Protein AF-A0A7J9PWX0-F1 (afdb_monomer)

Solvent-accessible surface area (backbone atoms only — not comparable to full-atom values): 6704 Å² total; per-residue (Å²): 131,84,81,54,66,64,62,58,47,53,76,72,47,72,70,75,42,58,84,88,59,78,72,61,66,44,97,89,39,97,58,36,32,54,17,71,79,83,63,47,79,30,42,67,93,40,47,43,68,18,82,76,29,24,46,37,24,32,50,87,83,36,41,33,78,95,66,68,24,32,50,73,57,36,51,54,51,51,49,55,53,51,53,50,52,52,56,48,52,51,54,49,52,61,66,65,62,76,62,70,59,68,57,54,58,63,64,68,77,71,78,126

Nearest PDB structures (foldseek):
  2gvi-assembly1_A  TM=5.988E-01  e=7.320E-01  Thermoplasma acidophilum
  8eaz-assembly2_B  TM=6.310E-01  e=2.001E+00  Homo sapiens
  2k17-assembly1_A  TM=5.589E-01  e=3.199E+00  unclassified

Radius of gyration: 24.22 Å; Cα contacts (8 Å, |Δi|>4): 121; chains: 1; bounding box: 58×33×71 Å

Structure (mmCIF, N/CA/C/O backbone):
data_AF-A0A7J9PWX0-F1
#
_entry.id   AF-A0A7J9PWX0-F1
#
loop_
_atom_site.group_PDB
_atom_site.id
_atom_site.type_symbol
_atom_site.label_atom_id
_atom_site.label_alt_id
_atom_site.label_comp_id
_atom_site.label_asym_id
_atom_site.label_entity_id
_atom_site.label_seq_id
_atom_site.pdbx_PDB_ins_code
_atom_site.Cartn_x
_atom_site.Cartn_y
_atom_site.Cartn_z
_atom_site.occupancy
_atom_site.B_iso_or_equiv
_atom_site.auth_seq_id
_atom_site.auth_comp_id
_atom_site.auth_asym_id
_atom_site.auth_atom_id
_atom_site.pdbx_PDB_model_num
ATOM 1 N N . MET A 1 1 ? -18.585 -12.885 16.932 1.00 44.56 1 MET A N 1
ATOM 2 C CA . MET A 1 1 ? -17.227 -12.814 16.340 1.00 44.56 1 MET A CA 1
ATOM 3 C C . MET A 1 1 ? -16.688 -11.390 16.423 1.00 44.56 1 MET A C 1
ATOM 5 O O . MET A 1 1 ? -17.388 -10.468 16.018 1.00 44.56 1 MET A O 1
ATOM 9 N N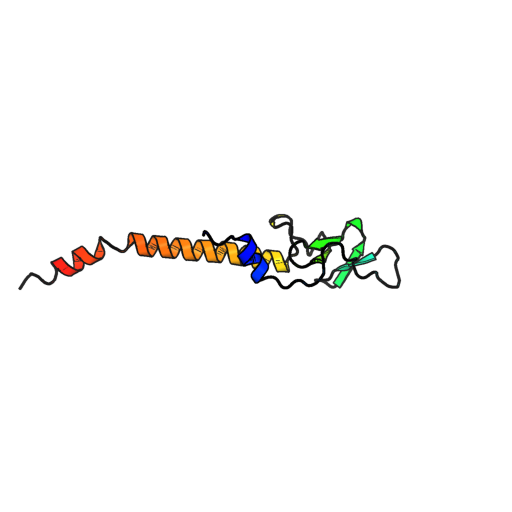 . LYS A 1 2 ? -15.472 -11.180 16.952 1.00 55.44 2 LYS A N 1
ATOM 10 C CA . LYS A 1 2 ? -14.755 -9.901 16.778 1.00 55.44 2 LYS A CA 1
ATOM 11 C C . LYS A 1 2 ? -14.528 -9.715 15.272 1.00 55.44 2 LYS A C 1
ATOM 13 O O . LYS A 1 2 ? -13.973 -10.613 14.652 1.00 55.44 2 LYS A O 1
ATOM 18 N N . LYS A 1 3 ? -14.983 -8.603 14.681 1.00 60.69 3 LYS A N 1
ATOM 19 C CA . LYS A 1 3 ? -14.659 -8.282 13.281 1.00 60.69 3 LYS A CA 1
ATOM 20 C C . LYS A 1 3 ? -13.142 -8.164 13.162 1.00 60.69 3 LYS A C 1
ATOM 22 O O . LYS A 1 3 ? -12.548 -7.317 13.834 1.00 60.69 3 LYS A O 1
ATOM 27 N N . ASP A 1 4 ? -12.548 -9.033 12.355 1.00 83.94 4 ASP A N 1
ATOM 28 C CA . ASP A 1 4 ? -11.128 -8.996 12.046 1.00 83.94 4 ASP A CA 1
ATOM 29 C C . ASP A 1 4 ? -10.782 -7.641 11.407 1.00 83.94 4 ASP A C 1
ATOM 31 O O . ASP A 1 4 ? -11.431 -7.182 10.464 1.00 83.94 4 ASP A O 1
ATOM 35 N N . ILE A 1 5 ? -9.792 -6.956 11.983 1.00 81.56 5 ILE A N 1
ATOM 36 C CA . ILE A 1 5 ? -9.343 -5.646 11.506 1.00 81.56 5 ILE A CA 1
ATOM 37 C C . ILE A 1 5 ? -8.773 -5.773 10.100 1.00 81.56 5 ILE A C 1
ATOM 39 O O . ILE A 1 5 ? -8.978 -4.871 9.290 1.00 81.56 5 ILE A O 1
ATOM 43 N N . TYR A 1 6 ? -8.099 -6.886 9.818 1.00 84.81 6 TYR A N 1
ATOM 44 C CA . TYR A 1 6 ? -7.522 -7.148 8.516 1.00 84.81 6 TYR A CA 1
ATOM 45 C C . TYR A 1 6 ? -8.613 -7.261 7.446 1.00 84.81 6 TYR A C 1
ATOM 47 O O . TYR A 1 6 ? -8.569 -6.525 6.461 1.00 84.81 6 TYR A O 1
ATOM 55 N N . ALA A 1 7 ? -9.648 -8.072 7.683 1.00 89.56 7 ALA A N 1
ATOM 56 C CA . ALA A 1 7 ? -10.784 -8.201 6.769 1.00 89.56 7 ALA A CA 1
ATOM 57 C C . ALA A 1 7 ? -11.474 -6.853 6.466 1.00 89.56 7 ALA A C 1
ATOM 59 O O . ALA A 1 7 ? -11.809 -6.573 5.318 1.00 89.56 7 ALA A O 1
ATOM 60 N N . GLU A 1 8 ? -11.640 -5.988 7.472 1.00 90.06 8 GLU A N 1
ATOM 61 C CA . GLU A 1 8 ? -12.229 -4.654 7.279 1.00 90.06 8 GLU A CA 1
ATOM 62 C C . GLU A 1 8 ? -11.330 -3.708 6.470 1.00 90.06 8 GLU A C 1
ATOM 64 O O . GLU A 1 8 ? -11.821 -2.899 5.684 1.00 90.06 8 GLU A O 1
ATOM 69 N N . VAL A 1 9 ? -10.013 -3.779 6.664 1.00 91.81 9 VAL A N 1
ATOM 70 C CA . VAL A 1 9 ? -9.065 -3.006 5.854 1.00 91.81 9 VAL A CA 1
ATOM 71 C C . VAL A 1 9 ? -9.121 -3.486 4.406 1.00 91.81 9 VAL A C 1
ATOM 73 O O . VAL A 1 9 ? -9.267 -2.670 3.498 1.00 91.81 9 VAL A O 1
ATOM 76 N N . MET A 1 10 ? -9.064 -4.801 4.191 1.00 91.94 10 MET A N 1
ATOM 77 C CA . MET A 1 10 ? -9.096 -5.397 2.857 1.00 91.94 10 MET A CA 1
ATOM 78 C C . MET A 1 10 ? -10.398 -5.089 2.115 1.00 91.94 10 MET A C 1
ATOM 80 O O . MET A 1 10 ? -10.351 -4.825 0.919 1.00 91.94 10 MET A O 1
ATOM 84 N N . SER A 1 11 ? -11.545 -5.018 2.801 1.00 93.69 11 SER A N 1
ATOM 85 C CA . SER A 1 11 ? -12.816 -4.650 2.159 1.00 93.69 11 SER A CA 1
ATOM 86 C C . SER A 1 11 ? -12.868 -3.197 1.671 1.00 93.69 11 SER A C 1
ATOM 88 O O . SER A 1 11 ? -13.762 -2.844 0.910 1.00 93.69 11 SER A O 1
ATOM 90 N N . ARG A 1 12 ? -11.956 -2.332 2.133 1.00 93.94 12 ARG A N 1
ATOM 91 C CA . ARG A 1 12 ? -11.868 -0.915 1.733 1.00 93.94 12 ARG A CA 1
ATOM 92 C C . ARG A 1 12 ? -10.774 -0.648 0.700 1.00 93.94 12 ARG A C 1
ATOM 94 O O . ARG A 1 12 ? -10.659 0.478 0.223 1.00 93.94 12 ARG A O 1
ATOM 101 N N . ILE A 1 13 ? -9.945 -1.643 0.393 1.00 95.81 13 ILE A N 1
ATOM 102 C CA . ILE A 1 13 ? -8.838 -1.513 -0.551 1.00 95.81 13 ILE A CA 1
ATOM 103 C C . ILE A 1 13 ? -9.213 -2.231 -1.842 1.00 95.81 13 ILE A C 1
ATOM 105 O O . ILE A 1 13 ? -9.336 -3.452 -1.881 1.00 95.81 13 ILE A O 1
ATOM 109 N N . THR A 1 14 ? -9.336 -1.469 -2.925 1.00 94.50 14 THR A N 1
ATOM 110 C CA . THR A 1 14 ? -9.505 -2.040 -4.262 1.00 94.50 14 THR A CA 1
ATOM 111 C C . THR A 1 14 ? -8.204 -2.701 -4.713 1.00 94.50 14 THR A C 1
ATOM 113 O O . THR A 1 14 ? -7.144 -2.065 -4.725 1.00 94.50 14 THR A O 1
ATOM 116 N N . LYS A 1 15 ? -8.281 -3.976 -5.112 1.00 94.69 15 LYS A N 1
ATOM 117 C CA . LYS A 1 15 ? -7.168 -4.672 -5.768 1.00 94.69 15 LYS A CA 1
ATOM 118 C C . LYS A 1 15 ? -6.945 -4.080 -7.158 1.00 94.69 15 LYS A C 1
ATOM 120 O O . LYS A 1 15 ? -7.886 -3.919 -7.923 1.00 94.69 15 LYS A O 1
ATOM 125 N N . ILE A 1 16 ? -5.695 -3.751 -7.457 1.00 94.12 16 ILE A N 1
ATOM 126 C CA . ILE A 1 16 ? -5.263 -3.170 -8.734 1.00 94.12 16 ILE A CA 1
ATOM 127 C C . ILE A 1 16 ? -4.551 -4.218 -9.584 1.00 94.12 16 ILE A C 1
ATOM 129 O O . ILE A 1 16 ? -4.698 -4.210 -10.799 1.00 94.12 16 ILE A O 1
ATOM 133 N N . ARG A 1 17 ? -3.782 -5.102 -8.942 1.00 92.81 17 ARG A N 1
ATOM 134 C CA . ARG A 1 17 ? -3.060 -6.216 -9.568 1.00 92.81 17 ARG A CA 1
ATOM 135 C C . ARG A 1 17 ? -3.069 -7.436 -8.648 1.00 92.81 17 ARG A C 1
ATOM 137 O O . ARG A 1 17 ? -3.219 -7.292 -7.428 1.00 92.81 17 ARG A O 1
ATOM 144 N N . GLY A 1 18 ? -2.882 -8.618 -9.219 1.00 92.69 18 GLY A N 1
ATOM 145 C CA . GLY A 1 18 ? -2.560 -9.841 -8.489 1.00 92.69 18 GLY A CA 1
ATOM 146 C C . GLY A 1 18 ? -1.149 -9.805 -7.894 1.00 92.69 18 GLY A C 1
ATOM 147 O O . GLY A 1 18 ? -0.238 -9.182 -8.438 1.00 92.69 18 GLY A O 1
ATOM 148 N N . GLN A 1 19 ? -0.955 -10.466 -6.750 1.00 91.44 19 GLN A N 1
ATOM 149 C CA . GLN A 1 19 ? 0.383 -10.624 -6.167 1.00 91.44 19 GLN A CA 1
ATOM 150 C C . GLN A 1 19 ? 1.251 -11.487 -7.089 1.00 91.44 19 GLN A C 1
ATOM 152 O O . GLN A 1 19 ? 0.779 -12.498 -7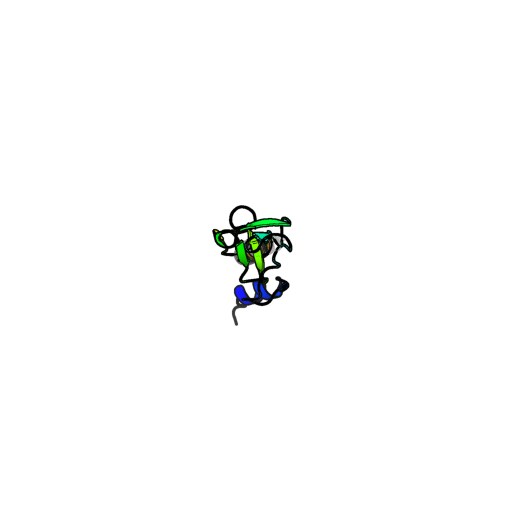.602 1.00 91.44 19 GLN A O 1
ATOM 157 N N . GLY A 1 20 ? 2.498 -11.078 -7.309 1.00 88.75 20 GLY A N 1
ATOM 158 C CA . GLY A 1 20 ? 3.419 -11.723 -8.245 1.00 88.75 20 GLY A CA 1
ATOM 159 C C . GLY A 1 20 ? 3.236 -11.318 -9.711 1.00 88.75 20 GLY A C 1
ATOM 160 O O . GLY A 1 20 ? 4.098 -11.645 -10.524 1.00 88.75 20 GLY A O 1
ATOM 161 N N . GLU A 1 21 ? 2.177 -10.581 -10.070 1.00 90.31 21 GLU A N 1
ATOM 162 C CA . GLU A 1 21 ? 2.051 -10.042 -11.429 1.00 90.31 21 GLU A CA 1
ATOM 163 C C . GLU A 1 21 ? 3.194 -9.066 -11.725 1.00 90.31 21 GLU A C 1
ATOM 165 O O . GLU A 1 21 ? 3.468 -8.191 -10.896 1.00 90.31 21 GLU A O 1
ATOM 170 N N . PRO A 1 22 ? 3.848 -9.159 -12.895 1.00 84.88 22 PRO A N 1
ATOM 171 C CA . PRO A 1 22 ? 4.997 -8.325 -13.201 1.00 84.88 22 PRO A CA 1
ATOM 172 C C . PRO A 1 22 ? 4.622 -6.830 -13.266 1.00 84.88 22 PRO A C 1
ATOM 174 O O . PRO A 1 22 ? 3.504 -6.463 -13.665 1.00 84.88 22 PRO A O 1
ATOM 177 N N . PRO A 1 23 ? 5.547 -5.930 -12.889 1.00 82.56 23 PRO A N 1
ATOM 178 C CA . PRO A 1 23 ? 5.380 -4.510 -13.148 1.00 82.56 23 PRO A CA 1
ATOM 179 C C . PRO A 1 23 ? 5.378 -4.244 -14.658 1.00 82.56 23 PRO A C 1
ATOM 181 O O . PRO A 1 23 ? 5.879 -5.040 -15.448 1.00 82.56 23 PRO A O 1
ATOM 184 N N . LYS A 1 24 ? 4.815 -3.103 -15.075 1.00 73.19 24 LYS A N 1
ATOM 185 C CA . LYS A 1 24 ? 4.959 -2.674 -16.473 1.00 73.19 24 LYS A CA 1
ATOM 186 C C . LYS A 1 24 ? 6.421 -2.274 -16.690 1.00 73.19 24 LYS A C 1
ATOM 188 O O . LYS A 1 24 ? 6.892 -1.365 -16.005 1.00 73.19 24 LYS A O 1
ATOM 193 N N . SER A 1 25 ? 7.107 -2.970 -17.590 1.00 67.94 25 SER A N 1
ATOM 194 C CA . SER A 1 25 ? 8.437 -2.591 -18.063 1.00 67.94 25 SER A CA 1
ATOM 195 C C . SER A 1 25 ? 8.340 -1.331 -18.916 1.00 67.94 25 SER A C 1
ATOM 197 O O . SER A 1 25 ? 7.360 -1.147 -19.645 1.00 67.94 25 SER A O 1
ATOM 199 N N . ASP A 1 26 ? 9.342 -0.464 -18.822 1.00 64.50 26 ASP A N 1
ATOM 200 C CA . ASP A 1 26 ? 9.522 0.583 -19.819 1.00 64.50 26 ASP A CA 1
ATOM 201 C C . ASP A 1 26 ? 9.961 -0.054 -21.149 1.00 64.50 26 ASP A C 1
ATOM 203 O O . ASP A 1 26 ? 10.781 -0.970 -21.166 1.00 64.50 26 ASP A O 1
ATOM 207 N N . LEU A 1 27 ? 9.401 0.399 -22.273 1.00 61.62 27 LEU A N 1
ATOM 208 C CA . LEU A 1 27 ? 9.708 -0.153 -23.602 1.00 61.62 27 LEU A CA 1
ATOM 209 C C . LEU A 1 27 ? 11.173 0.083 -24.003 1.00 61.62 27 LEU A C 1
ATOM 211 O O . LEU A 1 27 ? 11.686 -0.600 -24.885 1.00 61.62 27 LEU A O 1
ATOM 215 N N . PHE A 1 28 ? 11.836 1.039 -23.349 1.00 63.03 28 PHE A N 1
ATOM 216 C CA . PHE A 1 28 ? 13.185 1.488 -23.679 1.00 63.03 28 PHE A CA 1
ATOM 217 C C . PHE A 1 28 ? 14.269 0.952 -22.739 1.00 63.03 28 PHE A C 1
ATOM 219 O O . PHE A 1 28 ? 15.452 1.158 -23.005 1.00 63.03 28 PHE A O 1
ATOM 226 N N . SER A 1 29 ? 13.910 0.262 -21.649 1.00 64.25 29 SER A N 1
ATOM 227 C CA . SER A 1 29 ? 14.899 -0.249 -20.699 1.00 64.25 29 SER A CA 1
ATOM 228 C C . SER A 1 29 ? 14.489 -1.585 -20.084 1.00 64.25 29 SER A C 1
ATOM 230 O O . SER A 1 29 ? 13.395 -1.752 -19.555 1.00 64.25 29 SER A O 1
ATOM 232 N N . PHE A 1 30 ? 15.407 -2.553 -20.134 1.00 66.81 30 PHE A N 1
ATOM 233 C CA . PHE A 1 30 ? 15.163 -3.921 -19.669 1.00 66.81 30 PHE A CA 1
ATOM 234 C C . PHE A 1 30 ? 15.036 -4.049 -18.141 1.00 66.81 30 PHE A C 1
ATOM 236 O O . PHE A 1 30 ? 14.543 -5.072 -17.672 1.00 66.81 30 PHE A O 1
ATOM 243 N N . ASP A 1 31 ? 15.454 -3.036 -17.370 1.00 79.06 31 ASP A N 1
ATOM 244 C CA . ASP A 1 31 ? 15.501 -3.113 -15.900 1.00 79.06 31 ASP A CA 1
ATOM 245 C C . ASP A 1 31 ? 14.920 -1.885 -15.174 1.00 79.06 31 ASP A C 1
ATOM 247 O O . ASP A 1 31 ? 15.107 -1.726 -13.964 1.00 79.06 31 ASP A O 1
ATOM 251 N N . SER A 1 32 ? 14.180 -1.029 -15.893 1.00 85.75 32 SER A N 1
ATOM 252 C CA . SER A 1 32 ? 13.451 0.086 -15.277 1.00 85.75 32 SER A CA 1
ATOM 253 C C . SER A 1 32 ? 11.942 -0.128 -15.319 1.00 85.75 32 SER A C 1
ATOM 255 O O . SER A 1 32 ? 11.357 -0.605 -16.294 1.00 85.75 32 SER A O 1
ATOM 257 N N . PHE A 1 33 ? 11.298 0.271 -14.229 1.00 88.19 33 PHE A N 1
ATOM 258 C CA . PHE A 1 33 ? 9.880 0.086 -13.979 1.00 88.19 33 PHE A CA 1
ATOM 259 C C . PHE A 1 33 ? 9.224 1.410 -13.615 1.00 88.19 33 PHE A C 1
ATOM 261 O O . PHE A 1 33 ? 9.811 2.269 -12.954 1.00 88.19 33 PHE A O 1
ATOM 268 N N . ILE A 1 34 ? 7.962 1.555 -14.008 1.00 90.94 34 ILE A N 1
ATOM 269 C CA . ILE A 1 34 ? 7.175 2.750 -13.713 1.00 90.94 34 ILE A CA 1
ATOM 270 C C . ILE A 1 34 ? 6.404 2.535 -12.411 1.00 90.94 34 ILE A C 1
ATOM 272 O O . ILE A 1 34 ? 5.590 1.617 -12.291 1.00 90.94 34 ILE A O 1
ATOM 276 N N . CYS A 1 35 ? 6.610 3.425 -11.441 1.00 93.44 35 CYS A N 1
ATOM 277 C CA . CYS A 1 35 ? 5.838 3.448 -10.205 1.00 93.44 35 CYS A CA 1
ATOM 278 C C . CYS A 1 35 ? 4.350 3.692 -10.502 1.00 93.44 35 CYS A C 1
ATOM 280 O O . CYS A 1 35 ? 3.969 4.712 -11.078 1.00 93.44 35 CYS A O 1
ATOM 282 N N . ASP A 1 36 ? 3.471 2.810 -10.027 1.00 94.38 36 ASP A N 1
ATOM 283 C CA . ASP A 1 36 ? 2.032 2.913 -10.278 1.00 94.38 36 ASP A CA 1
ATOM 284 C C . ASP A 1 36 ? 1.395 4.162 -9.632 1.00 94.38 36 ASP A C 1
ATOM 286 O O . ASP A 1 36 ? 0.307 4.564 -10.063 1.00 94.38 36 ASP A O 1
ATOM 290 N N . LEU A 1 37 ? 2.036 4.762 -8.616 1.00 95.19 37 LEU A N 1
ATOM 291 C CA . LEU A 1 37 ? 1.552 5.948 -7.896 1.00 95.19 37 LEU A CA 1
ATOM 292 C C . LEU A 1 37 ? 2.101 7.258 -8.472 1.00 95.19 37 LEU A C 1
ATOM 294 O O . LEU A 1 37 ? 1.331 8.031 -9.030 1.00 95.19 37 LEU A O 1
ATOM 298 N N . CYS A 1 38 ? 3.406 7.511 -8.348 1.00 95.75 38 CYS A N 1
ATOM 299 C CA . CYS A 1 38 ? 3.997 8.789 -8.760 1.00 95.75 38 CYS A CA 1
ATOM 300 C C . CYS A 1 38 ? 4.431 8.836 -10.229 1.00 95.75 38 CYS A C 1
ATOM 302 O O . CYS A 1 38 ? 4.892 9.879 -10.675 1.00 95.75 38 CYS A O 1
ATOM 304 N N . LYS A 1 39 ? 4.335 7.715 -10.959 1.00 93.06 39 LYS A N 1
ATOM 305 C CA . LYS A 1 39 ? 4.813 7.563 -12.346 1.00 93.06 39 LYS A CA 1
ATOM 306 C C . LYS A 1 39 ? 6.316 7.792 -12.544 1.00 93.06 39 LYS A C 1
ATOM 308 O O . LYS A 1 39 ? 6.777 7.815 -13.675 1.00 93.06 39 LYS A O 1
ATOM 313 N N . GLY A 1 40 ? 7.079 7.906 -11.457 1.00 90.94 40 GLY A N 1
ATOM 314 C CA . GLY A 1 40 ? 8.536 7.938 -11.508 1.00 90.94 40 GLY A CA 1
ATOM 315 C C . GLY A 1 40 ? 9.119 6.599 -11.958 1.00 90.94 40 GLY A C 1
ATOM 316 O O . GLY A 1 40 ? 8.517 5.546 -11.727 1.00 90.94 40 GLY A O 1
ATOM 317 N N . ILE A 1 41 ? 10.295 6.668 -12.570 1.00 90.38 41 ILE A N 1
ATOM 318 C CA . ILE A 1 41 ? 11.087 5.510 -12.984 1.00 90.38 41 ILE A CA 1
ATOM 319 C C . ILE A 1 41 ? 11.889 5.013 -11.774 1.00 90.38 41 ILE A C 1
ATOM 321 O O . ILE A 1 41 ? 12.426 5.821 -11.017 1.00 90.38 41 ILE A O 1
ATOM 325 N N . ALA A 1 42 ? 11.932 3.698 -11.576 1.00 89.75 42 ALA A N 1
ATOM 326 C CA . ALA A 1 42 ? 12.738 3.029 -10.558 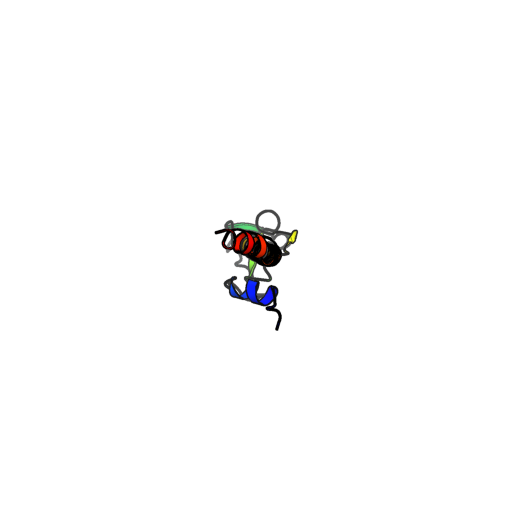1.00 89.75 42 ALA A CA 1
ATOM 327 C C . ALA A 1 42 ? 13.322 1.734 -11.130 1.00 89.75 42 ALA A C 1
ATOM 329 O O . ALA A 1 42 ? 12.672 1.068 -11.936 1.00 89.75 42 ALA A O 1
ATOM 330 N N . VAL A 1 43 ? 14.521 1.354 -10.696 1.00 90.56 43 VAL A N 1
ATOM 331 C CA . VAL A 1 43 ? 15.116 0.061 -11.068 1.00 90.56 43 VAL A CA 1
ATOM 332 C C . VAL A 1 43 ? 14.488 -1.088 -10.274 1.00 90.56 43 VAL A C 1
ATOM 334 O O . VAL A 1 43 ? 13.792 -0.871 -9.275 1.00 90.56 43 VAL A O 1
ATOM 337 N N . ARG A 1 44 ? 14.739 -2.336 -10.684 1.00 86.62 44 ARG A N 1
ATOM 338 C CA . ARG A 1 44 ? 14.140 -3.530 -10.058 1.00 86.62 44 ARG A CA 1
ATOM 339 C C . ARG A 1 44 ? 14.317 -3.618 -8.543 1.00 86.62 44 ARG A C 1
ATOM 341 O O . ARG A 1 44 ? 13.390 -4.011 -7.839 1.00 86.62 44 ARG A O 1
ATOM 348 N N . SER A 1 45 ? 15.498 -3.276 -8.031 1.00 89.94 45 SER A N 1
ATOM 349 C CA . SER A 1 45 ? 15.824 -3.336 -6.595 1.00 89.94 45 SER A CA 1
ATOM 350 C C . SER A 1 45 ? 15.067 -2.289 -5.760 1.00 89.94 45 SER A C 1
ATOM 352 O O . SER A 1 45 ? 14.882 -2.449 -4.543 1.00 89.94 45 SER A O 1
ATOM 354 N N . GLU A 1 46 ? 14.575 -1.240 -6.418 1.00 92.75 46 GLU A N 1
ATOM 355 C CA . GLU A 1 46 ? 13.950 -0.067 -5.813 1.00 92.75 46 GLU A CA 1
ATOM 356 C C . GLU A 1 46 ? 12.427 -0.050 -5.943 1.00 92.75 46 GLU A C 1
ATOM 358 O O . GLU A 1 46 ? 11.781 0.883 -5.461 1.00 92.75 46 GLU A O 1
ATOM 363 N N . ILE A 1 47 ? 11.825 -1.076 -6.543 1.00 93.25 47 ILE A N 1
ATOM 364 C CA . ILE A 1 47 ? 10.375 -1.202 -6.653 1.00 93.25 47 ILE A CA 1
ATOM 365 C C . ILE A 1 47 ? 9.857 -2.347 -5.781 1.00 93.25 47 ILE A C 1
ATOM 367 O O . ILE A 1 47 ? 10.466 -3.407 -5.664 1.00 93.25 47 ILE A O 1
ATOM 371 N N . LEU A 1 48 ? 8.720 -2.122 -5.128 1.00 96.19 48 LEU A N 1
ATOM 372 C CA . LEU A 1 48 ? 8.082 -3.082 -4.231 1.00 96.19 48 LEU A CA 1
ATOM 373 C C . LEU A 1 48 ? 6.623 -3.263 -4.623 1.00 96.19 48 LEU A C 1
ATOM 375 O O . LEU A 1 48 ? 5.933 -2.288 -4.938 1.00 96.19 48 LEU A O 1
ATOM 379 N N . GLN A 1 49 ? 6.133 -4.498 -4.560 1.00 96.75 49 GLN A N 1
ATOM 380 C CA . GLN A 1 49 ? 4.717 -4.772 -4.749 1.00 96.75 49 GLN A CA 1
ATOM 381 C C . GLN A 1 49 ? 3.956 -4.615 -3.429 1.00 96.75 49 GLN A C 1
ATOM 383 O O . GLN A 1 49 ? 4.309 -5.195 -2.406 1.00 96.75 49 GLN A O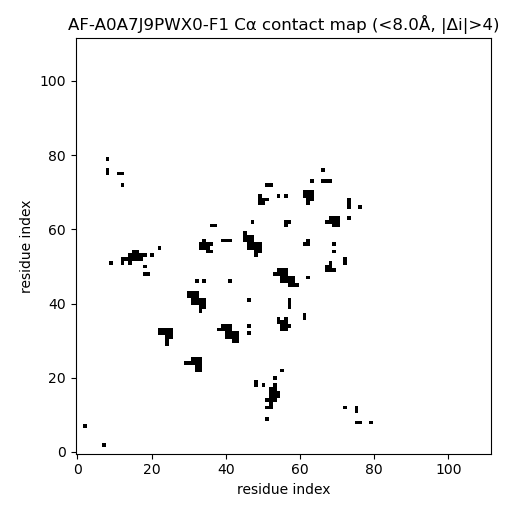 1
ATOM 388 N N . CYS A 1 50 ? 2.882 -3.828 -3.441 1.00 97.38 50 CYS A N 1
ATOM 389 C CA . CYS A 1 50 ? 2.018 -3.659 -2.281 1.00 97.38 50 CYS A CA 1
ATOM 390 C C . CYS A 1 50 ? 1.199 -4.935 -2.015 1.00 97.38 50 CYS A C 1
ATOM 392 O O . CYS A 1 50 ? 0.397 -5.307 -2.876 1.00 97.38 50 CYS A O 1
ATOM 394 N N . PRO A 1 51 ? 1.275 -5.548 -0.817 1.00 95.81 51 PRO A N 1
ATOM 395 C CA . PRO A 1 51 ? 0.549 -6.787 -0.514 1.00 95.81 51 PRO A CA 1
ATOM 396 C C . PRO A 1 51 ? -0.975 -6.593 -0.435 1.00 95.81 51 PRO A C 1
ATOM 398 O O . PRO A 1 51 ? -1.738 -7.545 -0.567 1.00 95.81 51 PRO A O 1
ATOM 401 N N . PHE A 1 52 ? -1.436 -5.353 -0.245 1.00 96.00 52 PHE A N 1
ATOM 402 C CA . PHE A 1 52 ? -2.858 -5.037 -0.101 1.00 96.00 52 PHE A CA 1
ATOM 403 C C . PHE A 1 52 ? -3.554 -4.827 -1.450 1.00 96.00 52 PHE A C 1
ATOM 405 O O . PHE A 1 52 ? -4.610 -5.401 -1.701 1.00 96.00 52 PHE A O 1
ATOM 412 N N . CYS A 1 53 ? -2.967 -4.009 -2.331 1.00 96.75 53 CYS A N 1
ATOM 413 C CA . CYS A 1 53 ? -3.588 -3.633 -3.607 1.00 96.75 53 CYS A CA 1
ATOM 414 C C . CYS A 1 53 ? -2.845 -4.130 -4.852 1.00 96.75 53 CYS A C 1
ATOM 416 O O . CYS A 1 53 ? -3.345 -3.947 -5.957 1.00 96.75 53 CYS A O 1
ATOM 418 N N . GLY A 1 54 ? -1.654 -4.711 -4.709 1.00 96.69 54 GLY A N 1
ATOM 419 C CA . GLY A 1 54 ? -0.862 -5.254 -5.817 1.00 96.69 54 GLY A CA 1
ATOM 420 C C . GLY A 1 54 ? -0.092 -4.227 -6.651 1.00 96.69 54 GLY A C 1
ATOM 421 O O . GLY A 1 54 ? 0.662 -4.624 -7.534 1.00 96.69 54 GLY A O 1
ATOM 422 N N . ARG A 1 55 ? -0.232 -2.918 -6.391 1.00 96.25 55 ARG A N 1
ATOM 423 C CA . ARG A 1 55 ? 0.546 -1.881 -7.095 1.00 96.25 55 ARG A CA 1
ATOM 424 C C . ARG A 1 55 ? 2.044 -2.070 -6.888 1.00 96.25 55 ARG A C 1
ATOM 426 O O . ARG A 1 55 ? 2.472 -2.278 -5.754 1.00 96.25 55 ARG A O 1
ATOM 433 N N . TRP A 1 56 ? 2.814 -1.863 -7.945 1.00 96.25 56 TRP A N 1
ATOM 434 C CA . TRP A 1 56 ? 4.264 -1.727 -7.867 1.00 96.25 56 TRP A CA 1
ATOM 435 C C . TRP A 1 56 ? 4.629 -0.266 -7.612 1.00 96.25 56 TRP A C 1
ATOM 437 O O . TRP A 1 56 ? 4.194 0.629 -8.339 1.00 96.25 56 TRP A O 1
ATOM 447 N N . VAL A 1 57 ? 5.378 0.003 -6.546 1.00 97.00 57 VAL A N 1
ATOM 448 C CA . VAL A 1 57 ? 5.685 1.366 -6.095 1.00 97.00 57 VAL A CA 1
ATOM 449 C C . VAL A 1 57 ? 7.159 1.535 -5.768 1.00 97.00 57 VAL A C 1
ATOM 451 O O . VAL A 1 57 ? 7.792 0.608 -5.270 1.00 97.00 57 VAL A O 1
ATOM 454 N N . CYS A 1 58 ? 7.701 2.726 -6.023 1.00 96.31 58 CYS A N 1
ATOM 455 C CA . CYS A 1 58 ? 9.078 3.032 -5.654 1.00 96.31 58 CYS A CA 1
ATOM 456 C C . CYS A 1 58 ? 9.251 3.045 -4.127 1.00 96.31 58 CYS A C 1
ATOM 458 O O . CYS A 1 58 ? 8.414 3.584 -3.389 1.00 96.31 58 CYS A O 1
ATOM 460 N N . ARG A 1 59 ? 10.356 2.453 -3.672 1.00 96.62 59 ARG A N 1
ATOM 461 C CA . ARG A 1 59 ? 10.701 2.241 -2.265 1.00 96.62 59 ARG A CA 1
ATOM 462 C C . ARG A 1 59 ? 10.873 3.553 -1.504 1.00 96.62 59 ARG A C 1
ATOM 464 O O . ARG A 1 59 ? 10.416 3.654 -0.375 1.00 96.62 59 ARG A O 1
ATOM 471 N N . GLU A 1 60 ? 11.491 4.562 -2.107 1.00 95.50 60 GLU A N 1
ATOM 472 C CA . GLU A 1 60 ? 11.822 5.791 -1.377 1.00 95.50 60 GLU A CA 1
ATOM 473 C C . GLU A 1 60 ? 10.619 6.710 -1.142 1.00 95.50 60 GLU A C 1
ATOM 475 O O . GLU A 1 60 ? 10.453 7.261 -0.058 1.00 95.50 60 GLU A O 1
ATOM 480 N N . LYS A 1 61 ? 9.764 6.893 -2.157 1.00 96.81 61 LYS A N 1
ATOM 481 C CA . LYS A 1 61 ? 8.706 7.924 -2.122 1.00 96.81 61 LYS A CA 1
ATOM 482 C C . LYS A 1 61 ? 7.318 7.359 -1.835 1.00 96.81 61 LYS A C 1
ATOM 484 O O . LYS A 1 61 ? 6.480 8.030 -1.237 1.00 96.81 61 LYS A O 1
ATOM 489 N N . CYS A 1 62 ? 7.033 6.155 -2.326 1.00 98.19 62 CYS A N 1
ATOM 490 C CA . CYS A 1 62 ? 5.670 5.624 -2.400 1.00 98.19 62 CYS A CA 1
ATOM 491 C C . CYS A 1 62 ? 5.432 4.388 -1.524 1.00 98.19 62 CYS A C 1
ATOM 493 O O . CYS A 1 62 ? 4.294 3.910 -1.444 1.00 98.19 62 CYS A O 1
ATOM 495 N N . TRP A 1 63 ? 6.474 3.880 -0.870 1.00 98.06 63 TRP A N 1
ATOM 496 C CA . TRP A 1 63 ? 6.399 2.812 0.116 1.00 98.06 63 TRP A CA 1
ATOM 497 C C . TRP A 1 63 ? 6.397 3.380 1.536 1.00 98.06 63 TRP A C 1
ATOM 499 O O . TRP A 1 63 ? 7.051 4.377 1.828 1.00 98.06 63 TRP A O 1
ATOM 509 N N . GLN A 1 64 ? 5.648 2.749 2.434 1.00 98.12 64 GLN A N 1
ATOM 510 C CA . GLN A 1 64 ? 5.564 3.130 3.840 1.00 98.12 64 GLN A CA 1
ATOM 511 C C . GLN A 1 64 ? 5.946 1.934 4.703 1.00 98.12 64 GLN A C 1
ATOM 513 O O . GLN A 1 64 ? 5.146 1.016 4.910 1.00 98.12 64 GLN A O 1
ATOM 518 N N . GLN A 1 65 ? 7.163 1.974 5.246 1.00 96.88 65 GLN A N 1
ATOM 519 C CA . GLN A 1 65 ? 7.743 0.861 5.996 1.00 96.88 65 GLN A CA 1
ATOM 520 C C . GLN A 1 65 ? 6.911 0.487 7.231 1.00 96.88 65 GLN A C 1
ATOM 522 O O . GLN A 1 65 ? 6.685 -0.690 7.487 1.00 96.88 65 GLN A O 1
ATOM 527 N N . THR A 1 66 ? 6.364 1.474 7.947 1.00 95.94 66 THR A N 1
ATOM 528 C CA . THR A 1 66 ? 5.541 1.264 9.154 1.00 95.94 66 THR A CA 1
ATOM 529 C C . THR A 1 66 ? 4.325 0.369 8.917 1.00 95.94 66 THR A C 1
ATOM 531 O O . THR A 1 66 ? 3.887 -0.333 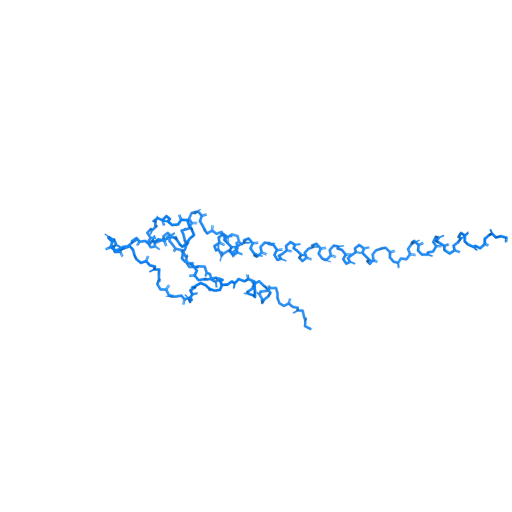9.826 1.00 95.94 66 THR A O 1
ATOM 534 N N . PHE A 1 67 ? 3.755 0.409 7.712 1.00 95.38 67 PHE A N 1
ATOM 535 C CA . PHE A 1 67 ? 2.564 -0.363 7.355 1.00 95.38 67 PHE A CA 1
ATOM 536 C C . PHE A 1 67 ? 2.858 -1.484 6.358 1.00 95.38 67 PHE A C 1
ATOM 538 O O . PHE A 1 67 ? 1.934 -2.214 6.004 1.00 95.38 67 PHE A O 1
ATOM 545 N N . MET A 1 68 ? 4.114 -1.615 5.909 1.00 96.19 68 MET A N 1
ATOM 546 C CA . MET A 1 68 ? 4.531 -2.540 4.851 1.00 96.19 68 MET A CA 1
ATOM 547 C C . MET A 1 68 ? 3.589 -2.472 3.638 1.00 96.19 68 MET A C 1
ATOM 549 O O . MET A 1 68 ? 3.098 -3.484 3.136 1.00 96.19 68 MET A O 1
ATOM 553 N N . ALA A 1 69 ? 3.266 -1.249 3.216 1.00 97.75 69 ALA A N 1
ATOM 554 C CA . ALA A 1 69 ? 2.266 -0.987 2.192 1.00 97.75 69 ALA A CA 1
ATOM 555 C C . ALA A 1 69 ? 2.631 0.244 1.362 1.00 97.75 69 ALA A C 1
ATOM 557 O O . ALA A 1 69 ? 3.413 1.097 1.783 1.00 97.75 69 ALA A O 1
ATOM 558 N N . CYS A 1 70 ? 1.999 0.399 0.196 1.00 98.25 70 CYS A N 1
ATOM 559 C CA . CYS A 1 70 ? 2.091 1.659 -0.532 1.00 98.25 70 CYS A CA 1
ATOM 560 C C . CYS A 1 70 ? 1.407 2.797 0.244 1.00 98.25 70 CYS A C 1
ATOM 562 O O . CYS A 1 70 ? 0.506 2.558 1.055 1.00 98.25 70 CYS A O 1
ATOM 564 N N . THR A 1 71 ? 1.785 4.047 -0.029 1.00 98.12 71 THR A N 1
ATOM 565 C CA . THR A 1 71 ? 1.238 5.230 0.658 1.00 98.12 71 THR A CA 1
ATOM 566 C C . THR A 1 71 ? -0.293 5.284 0.621 1.00 98.12 71 THR A C 1
ATOM 568 O O . THR A 1 71 ? -0.925 5.579 1.632 1.00 98.12 71 THR A O 1
ATOM 571 N N . SER A 1 72 ? -0.913 4.908 -0.504 1.00 97.31 72 SER A N 1
ATOM 572 C CA . SER A 1 72 ? -2.377 4.864 -0.635 1.00 97.31 72 SER A CA 1
ATOM 573 C C . SER A 1 72 ? -3.030 3.870 0.340 1.00 97.31 72 SER A C 1
ATOM 575 O O . SER A 1 72 ? -3.923 4.246 1.099 1.00 97.31 72 SER A O 1
ATOM 577 N N . CYS A 1 73 ? -2.553 2.621 0.390 1.00 97.94 73 CYS A N 1
ATOM 578 C CA . CYS A 1 73 ? -3.077 1.610 1.318 1.00 97.94 73 CYS A CA 1
ATOM 579 C C . CYS A 1 73 ? -2.756 1.948 2.777 1.00 97.94 73 CYS A C 1
ATOM 581 O O . CYS A 1 73 ? -3.580 1.726 3.661 1.00 97.94 73 CYS A O 1
ATOM 583 N N . SER A 1 74 ? -1.597 2.554 3.025 1.00 97.81 74 SER A N 1
ATOM 584 C CA . SER A 1 74 ? -1.179 2.991 4.359 1.00 97.81 74 SER A CA 1
ATOM 585 C C . SER A 1 74 ? -2.136 4.017 4.955 1.00 97.81 74 SER A C 1
ATOM 587 O O . SER A 1 74 ? -2.499 3.914 6.126 1.00 97.81 74 SER A O 1
ATOM 589 N N . SER A 1 75 ? -2.615 4.965 4.145 1.00 96.44 75 SER A N 1
ATOM 590 C CA . SER A 1 75 ? -3.639 5.926 4.562 1.00 96.44 75 SER A CA 1
ATOM 591 C C . SER A 1 75 ? -4.941 5.231 4.965 1.00 96.44 75 SER A C 1
ATOM 593 O O . SER A 1 75 ? -5.501 5.550 6.013 1.00 96.44 75 SER A O 1
ATOM 595 N N . VAL A 1 76 ? -5.392 4.228 4.202 1.00 96.25 76 VAL A N 1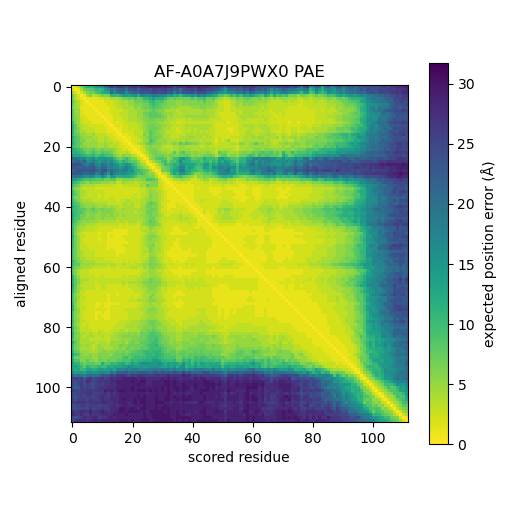
ATOM 596 C CA . VAL A 1 76 ? -6.596 3.445 4.539 1.00 96.25 76 VAL A CA 1
ATOM 597 C C . VAL A 1 76 ? -6.407 2.676 5.849 1.00 96.25 76 VAL A C 1
ATOM 599 O O . VAL A 1 76 ? -7.271 2.741 6.726 1.00 96.25 76 VAL A O 1
ATOM 602 N N . ILE A 1 77 ? -5.265 2.003 6.026 1.00 95.88 77 ILE A N 1
ATOM 603 C CA . ILE A 1 77 ? -4.922 1.272 7.257 1.00 95.88 77 ILE A CA 1
ATOM 604 C C . ILE A 1 77 ? -4.928 2.221 8.463 1.00 95.88 77 ILE A C 1
ATOM 606 O O . ILE A 1 77 ? -5.555 1.931 9.488 1.00 95.88 77 ILE A O 1
ATOM 610 N N . LYS A 1 78 ? -4.268 3.379 8.335 1.00 95.44 78 LYS A N 1
ATOM 611 C CA . LYS A 1 78 ? -4.194 4.401 9.384 1.00 95.44 78 LYS A CA 1
ATOM 612 C C . LYS A 1 78 ? -5.585 4.907 9.759 1.00 95.44 78 LYS A C 1
ATOM 614 O O . LYS A 1 78 ? -5.921 4.913 10.942 1.00 95.44 78 LYS A O 1
ATOM 619 N N . LEU A 1 79 ? -6.414 5.256 8.775 1.00 94.25 79 LEU A N 1
ATOM 620 C CA . LEU A 1 79 ? -7.785 5.716 9.007 1.00 94.25 79 LEU A CA 1
ATOM 621 C C . LEU A 1 79 ? -8.629 4.650 9.710 1.00 94.25 79 LEU A C 1
ATOM 623 O O . LEU A 1 79 ? -9.275 4.953 10.708 1.00 94.25 79 LEU A O 1
ATOM 627 N N . CYS A 1 80 ? -8.563 3.388 9.278 1.00 92.38 80 CYS A N 1
ATOM 628 C CA . CYS A 1 80 ? -9.289 2.297 9.935 1.00 92.38 80 CYS A CA 1
ATOM 629 C C . CYS A 1 80 ? -8.894 2.144 11.411 1.00 92.38 80 CYS A C 1
ATOM 631 O O . CYS A 1 80 ? -9.752 1.935 12.275 1.00 92.38 80 CYS A O 1
ATOM 633 N N . LYS A 1 81 ? -7.598 2.272 11.720 1.00 91.44 81 LYS A N 1
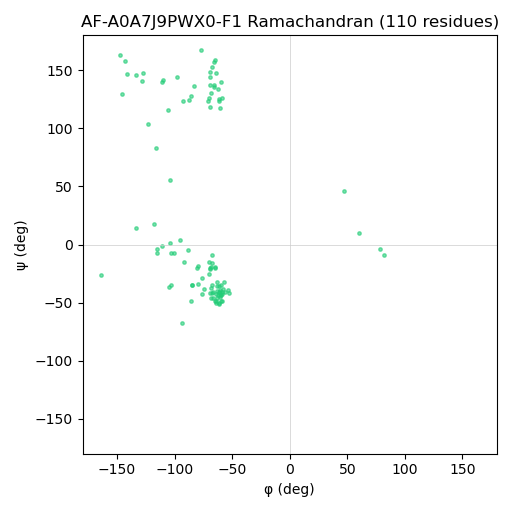ATOM 634 C CA . LYS A 1 81 ? -7.081 2.204 13.092 1.00 91.44 81 LYS A CA 1
ATOM 635 C C . LYS A 1 81 ? -7.565 3.382 13.940 1.00 91.44 81 LYS A C 1
ATOM 637 O O . LYS A 1 81 ? -8.027 3.168 15.061 1.00 91.44 81 LYS A O 1
ATOM 642 N N . GLU A 1 82 ? -7.492 4.605 13.419 1.00 92.69 82 GLU A N 1
ATOM 643 C CA . GLU A 1 82 ? -7.928 5.805 14.144 1.00 92.69 82 GLU A CA 1
ATOM 644 C C . GLU A 1 82 ? -9.450 5.836 14.355 1.00 92.69 82 GLU A C 1
ATOM 646 O O . GLU A 1 82 ? -9.903 6.076 15.476 1.00 92.69 82 GLU A O 1
ATOM 651 N N . SER A 1 83 ? -10.254 5.469 13.351 1.00 90.38 83 SER A N 1
ATOM 652 C CA . SER A 1 83 ? -11.715 5.375 13.493 1.00 90.38 83 SER A CA 1
ATOM 653 C C . SER A 1 83 ? -12.128 4.403 14.603 1.00 90.38 83 SER A C 1
ATOM 655 O O . SER A 1 83 ? -13.047 4.687 15.372 1.00 90.38 83 SER A O 1
ATOM 657 N N . LYS A 1 84 ? -11.420 3.275 14.759 1.00 87.94 84 LYS A N 1
ATOM 658 C CA . LYS A 1 84 ? -11.677 2.321 15.853 1.00 87.94 84 LYS A CA 1
ATOM 659 C C . LYS A 1 84 ? -11.350 2.894 17.224 1.00 87.94 84 LYS A C 1
ATOM 661 O O . LYS A 1 84 ? -12.112 2.674 18.166 1.00 87.94 84 LYS A O 1
ATOM 666 N N . LYS A 1 85 ? -10.247 3.637 17.347 1.00 90.12 85 LYS A N 1
ATOM 667 C CA . LYS A 1 85 ? -9.886 4.313 18.602 1.00 90.12 85 LYS A CA 1
ATOM 668 C C . LYS A 1 85 ? -10.949 5.335 18.997 1.00 90.12 85 LYS A C 1
ATOM 670 O O . LYS A 1 85 ? -11.338 5.366 20.162 1.00 90.12 85 LYS A O 1
ATOM 675 N N . ILE A 1 86 ? -11.443 6.125 18.043 1.00 91.00 86 ILE A N 1
ATOM 676 C CA . ILE A 1 86 ? -12.516 7.102 18.277 1.00 91.00 86 ILE A CA 1
ATOM 677 C C . ILE A 1 86 ? -13.788 6.385 18.745 1.00 91.00 86 ILE A C 1
ATOM 679 O O . ILE A 1 86 ? -14.293 6.684 19.826 1.00 91.00 86 ILE A O 1
ATOM 683 N N . ALA A 1 87 ? -14.234 5.353 18.022 1.00 88.56 87 ALA A N 1
ATOM 684 C CA . ALA A 1 87 ? -15.420 4.579 18.394 1.00 88.56 87 ALA A CA 1
ATOM 685 C C . ALA A 1 87 ? -15.296 3.919 19.782 1.00 88.56 87 ALA A C 1
ATOM 687 O O . ALA A 1 87 ? -16.276 3.806 20.521 1.00 88.56 87 ALA A O 1
ATOM 688 N N . LEU A 1 88 ? -14.093 3.476 20.164 1.00 87.94 88 LEU A N 1
ATOM 689 C CA . LEU A 1 88 ? -13.835 2.934 21.498 1.00 87.94 88 LEU A CA 1
ATOM 690 C C . LEU A 1 88 ? -13.921 4.022 22.577 1.00 87.94 88 LEU A C 1
ATOM 692 O O . LEU A 1 88 ? -14.584 3.810 23.593 1.00 87.94 88 LEU A O 1
ATOM 696 N N . LYS A 1 89 ? -13.308 5.191 22.347 1.00 89.88 89 LYS A N 1
ATOM 697 C CA . LYS A 1 89 ? -13.379 6.344 23.260 1.00 89.88 89 LYS A CA 1
ATOM 698 C C . LYS A 1 89 ? -14.823 6.794 23.487 1.00 89.88 89 LYS A C 1
ATOM 700 O O . LYS A 1 89 ? -15.216 7.026 24.627 1.00 89.88 89 LYS A O 1
ATOM 705 N N . GLU A 1 90 ? -15.641 6.842 22.439 1.00 90.75 90 GLU A N 1
ATOM 706 C CA . GLU A 1 90 ? -17.063 7.182 22.555 1.00 90.75 90 GLU A CA 1
ATOM 707 C C . GLU A 1 90 ? -17.849 6.160 23.379 1.00 90.75 90 GLU A C 1
ATOM 709 O O . GLU A 1 90 ? -18.659 6.539 24.228 1.00 90.75 90 GLU A O 1
ATOM 714 N N . LYS A 1 91 ? -17.597 4.860 23.172 1.00 86.69 91 LYS A N 1
ATOM 715 C CA . LYS A 1 91 ? -18.215 3.793 23.975 1.00 86.69 91 LYS A CA 1
ATOM 716 C C . LYS A 1 91 ? -17.840 3.909 25.450 1.00 86.69 91 LYS A C 1
ATOM 718 O O . LYS A 1 91 ? -18.705 3.723 26.302 1.00 86.69 91 LYS A O 1
ATOM 723 N N . ILE A 1 92 ? -16.582 4.230 25.753 1.00 85.81 92 ILE A N 1
ATOM 724 C CA . ILE A 1 92 ? -16.114 4.460 27.126 1.00 85.81 92 ILE A CA 1
ATOM 725 C C . ILE A 1 92 ? -16.812 5.688 27.725 1.00 85.81 92 ILE A C 1
ATOM 727 O O . ILE A 1 92 ? -17.400 5.583 28.796 1.00 85.81 92 ILE A O 1
ATOM 731 N N . ASN A 1 93 ? -16.850 6.819 27.016 1.00 83.44 93 ASN A N 1
ATOM 732 C CA . ASN A 1 93 ? -17.508 8.039 27.494 1.00 83.44 93 ASN A CA 1
ATOM 733 C C . ASN A 1 93 ? -19.011 7.821 27.774 1.00 83.44 93 ASN A C 1
ATOM 735 O O . ASN A 1 93 ? -19.519 8.212 28.825 1.00 83.44 93 ASN A O 1
ATOM 739 N N . LYS A 1 94 ? -19.719 7.111 26.881 1.00 78.75 94 LYS A N 1
ATOM 740 C CA . LYS A 1 94 ? -21.127 6.718 27.081 1.00 78.75 94 LYS A CA 1
ATOM 741 C C . LYS A 1 94 ? -21.320 5.782 28.281 1.00 78.75 94 LYS A C 1
ATOM 743 O O . LYS A 1 94 ? -22.359 5.864 28.926 1.00 78.75 94 LYS A O 1
ATOM 748 N N . LYS A 1 95 ? -20.339 4.923 28.593 1.00 71.50 95 LYS A N 1
ATOM 749 C CA . LYS A 1 95 ? -20.337 4.020 29.762 1.00 71.50 95 LYS A CA 1
ATOM 750 C C . LYS A 1 95 ? -19.918 4.677 31.082 1.00 71.50 95 LYS A C 1
ATOM 752 O O . LYS A 1 95 ? -20.260 4.131 32.123 1.00 71.50 95 LYS A O 1
ATOM 757 N N . ILE A 1 96 ? -19.223 5.817 31.061 1.00 64.56 96 ILE A N 1
ATOM 758 C CA . ILE A 1 96 ? -18.885 6.611 32.262 1.00 64.56 96 ILE A CA 1
ATOM 759 C C . ILE A 1 96 ? -20.033 7.563 32.642 1.00 64.56 96 ILE A C 1
ATOM 761 O O . ILE A 1 96 ? -20.334 7.741 33.821 1.00 64.56 96 ILE A O 1
ATOM 765 N N . LYS A 1 97 ? -20.756 8.114 31.657 1.00 58.31 97 LYS A N 1
ATOM 766 C CA . LYS A 1 97 ? -21.952 8.947 31.885 1.00 58.31 97 LYS A CA 1
ATOM 767 C C . LYS A 1 97 ? -23.228 8.278 32.475 1.00 58.31 97 LYS A C 1
ATOM 769 O O . LYS A 1 97 ? -24.118 9.040 32.853 1.00 58.31 97 LYS A O 1
ATOM 774 N N . PRO A 1 98 ? -23.405 6.947 32.639 1.00 56.19 98 PRO A N 1
ATOM 775 C CA . PRO A 1 98 ? -24.686 6.358 33.016 1.00 56.19 98 PRO A CA 1
ATOM 776 C C . PRO A 1 98 ? -24.757 5.918 34.491 1.00 56.19 98 PRO A C 1
ATOM 778 O O . PRO A 1 98 ? -25.094 4.768 34.757 1.00 56.19 98 PRO A O 1
ATOM 781 N N . LYS A 1 99 ? -24.492 6.808 35.467 1.00 51.84 99 LYS A N 1
ATOM 782 C CA . LYS A 1 99 ? -24.957 6.610 36.870 1.00 51.84 99 LYS A CA 1
ATOM 783 C C . LYS A 1 99 ? -24.918 7.850 37.778 1.00 51.84 99 LYS A C 1
ATOM 785 O O . LYS A 1 99 ? -25.720 7.919 38.707 1.00 51.84 99 LYS A O 1
ATOM 790 N N . SER A 1 100 ? -24.056 8.840 37.526 1.00 53.00 100 SER A N 1
ATOM 791 C CA . SER A 1 100 ? -23.953 10.037 38.387 1.00 53.00 100 SER A CA 1
ATOM 792 C C . SER A 1 100 ? -24.971 11.137 38.049 1.00 53.00 100 SER A C 1
ATOM 794 O O . SER A 1 100 ? -25.506 11.763 38.958 1.00 53.00 100 SER A O 1
ATOM 796 N N . LEU A 1 101 ? -25.328 11.327 36.773 1.00 53.34 101 LEU A N 1
ATOM 797 C CA . LEU A 1 101 ? -26.274 12.377 36.350 1.00 53.34 101 LEU A CA 1
ATOM 798 C C . LEU A 1 101 ? -27.753 12.011 36.571 1.00 53.34 101 LEU A C 1
ATOM 800 O O . LEU A 1 101 ? -28.550 12.868 36.946 1.00 53.34 101 LEU A O 1
ATOM 804 N N . LEU A 1 102 ? -28.129 10.735 36.433 1.00 52.03 102 LEU A N 1
ATOM 805 C CA . LEU A 1 102 ? -29.515 10.285 36.650 1.00 52.03 102 LEU A CA 1
ATOM 806 C C . LEU A 1 102 ? -29.946 10.333 38.130 1.00 52.03 102 LEU A C 1
ATOM 808 O O . LEU A 1 102 ? -31.132 10.495 38.415 1.00 52.03 102 LEU A O 1
ATOM 812 N N . LYS A 1 103 ? -29.000 10.254 39.081 1.00 51.06 103 LYS A N 1
ATOM 813 C CA . LYS A 1 103 ? -29.283 10.461 40.516 1.00 51.06 103 LYS A CA 1
ATOM 814 C C . LYS A 1 103 ? -29.473 11.939 40.879 1.00 51.06 103 LYS A C 1
ATOM 816 O O . LYS A 1 103 ? -30.219 12.232 41.809 1.00 51.06 103 LYS A O 1
ATOM 821 N N . ILE A 1 104 ? -28.841 12.863 40.151 1.00 53.59 104 ILE A N 1
ATOM 822 C CA . ILE A 1 104 ? -28.977 14.310 40.394 1.00 53.59 104 ILE A CA 1
ATOM 823 C C . ILE A 1 104 ? -30.338 14.817 39.897 1.00 53.59 104 ILE A C 1
ATOM 825 O O . ILE A 1 104 ? -30.975 15.618 40.577 1.00 53.59 104 ILE A O 1
ATOM 829 N N . ILE A 1 105 ? -30.829 14.300 38.765 1.00 53.56 105 ILE A N 1
ATOM 830 C CA . ILE A 1 105 ? -32.109 14.732 38.182 1.00 53.56 105 ILE A CA 1
ATOM 831 C C . ILE A 1 105 ? -33.301 14.287 39.051 1.00 53.56 105 ILE A C 1
ATOM 833 O O . ILE A 1 105 ? -34.179 15.097 39.330 1.00 53.56 105 ILE A O 1
ATOM 837 N N . LYS A 1 106 ? -33.297 13.055 39.589 1.00 51.78 106 LYS A N 1
ATOM 838 C CA . LYS A 1 106 ? -34.376 12.573 40.480 1.00 51.78 106 LYS A CA 1
ATOM 839 C C . LYS A 1 106 ? -34.422 13.251 41.859 1.00 51.78 106 LYS A C 1
ATOM 841 O O . LYS A 1 106 ? -35.469 13.234 42.494 1.00 51.78 106 LYS A O 1
ATOM 846 N N . LYS A 1 107 ? -33.328 13.861 42.336 1.00 52.34 107 LYS A N 1
ATOM 847 C CA . LYS A 1 107 ? -33.310 14.583 43.628 1.00 52.34 107 LYS A CA 1
ATOM 848 C C . LYS A 1 107 ? -33.906 15.994 43.555 1.00 52.34 107 LYS A C 1
ATOM 850 O O . LYS A 1 107 ? -34.244 16.546 44.596 1.00 52.34 107 LYS A O 1
ATOM 855 N N . ARG A 1 108 ? -34.035 16.584 42.360 1.00 53.53 108 ARG A N 1
ATOM 856 C CA . ARG A 1 108 ? -34.563 17.952 42.182 1.00 53.53 108 ARG A CA 1
ATOM 857 C C . ARG A 1 108 ? -36.075 18.018 41.952 1.00 53.53 108 ARG A C 1
ATOM 859 O O . ARG A 1 108 ? -36.647 19.084 42.114 1.00 53.53 108 ARG A O 1
ATOM 866 N N . SER A 1 109 ? -36.728 16.902 41.633 1.00 52.59 109 SER A N 1
ATOM 867 C CA . SER A 1 109 ? -38.175 16.838 41.371 1.00 52.59 109 SER A CA 1
ATOM 868 C C . SER A 1 109 ? -39.029 16.428 42.584 1.00 52.59 109 SER A C 1
ATOM 870 O O . SER A 1 109 ? -40.228 16.244 42.428 1.00 52.59 109 SER A O 1
ATOM 872 N N . GLY A 1 110 ? -38.429 16.248 43.768 1.00 50.66 110 GLY A N 1
ATOM 873 C CA . GLY A 1 110 ? -39.105 15.768 44.988 1.00 50.66 110 GLY A CA 1
ATOM 874 C C . GLY A 1 110 ? -39.104 16.745 46.170 1.00 50.66 110 GLY A C 1
ATOM 875 O O . GLY A 1 110 ? -39.285 16.315 47.301 1.00 50.66 110 GLY A O 1
ATOM 876 N N . ARG A 1 111 ? -38.851 18.038 45.937 1.00 48.84 111 ARG A N 1
ATOM 877 C CA . ARG A 1 111 ? -3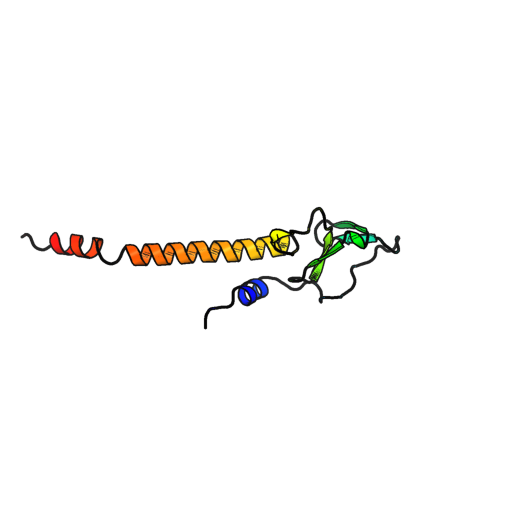9.107 19.106 46.918 1.00 48.84 111 ARG A CA 1
ATOM 878 C C . ARG A 1 111 ? -40.179 20.029 46.346 1.00 48.84 111 ARG A C 1
ATOM 880 O O . ARG A 1 111 ? -39.861 21.023 45.699 1.00 48.84 111 ARG A O 1
ATOM 887 N N . LYS A 1 112 ? -41.430 19.629 46.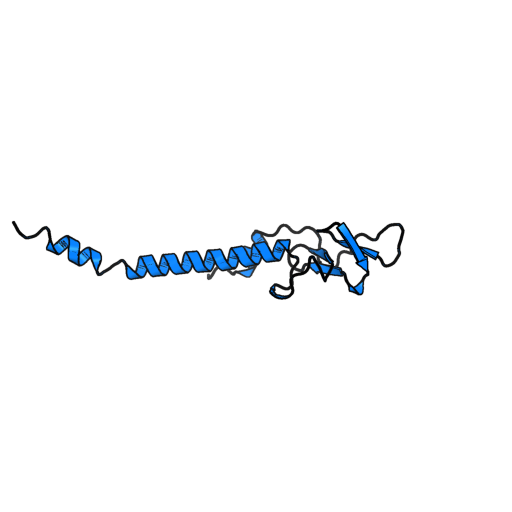525 1.00 45.16 112 LYS A N 1
ATOM 888 C CA . LYS A 1 112 ? -42.568 20.533 46.653 1.00 45.16 112 LYS A CA 1
ATOM 889 C C . LYS A 1 112 ? -43.178 20.262 48.014 1.00 45.16 112 LYS A C 1
ATOM 891 O O . LYS A 1 112 ? -43.191 19.066 48.381 1.00 45.16 112 LYS A O 1
#

Mean predicted aligned error: 9.91 Å

Sequence (112 aa):
MKKDIYAEVMSRITKIRGQGEPPKSDLFSFDSFICDLCKGIAVRSEILQCPFCGRWVCREKCWQQTFMACTSCSSVIKLCKESKKIALKEKINKKIKPKSLLKIIKKRSGRK

pLDDT: mean 83.59, std 16.31, range [44.56, 98.25]

Secondary structure (DSSP, 8-state):
-PPPHHHHHHTTS---S-TTPPPPBPTT-TTEEE-TTT--EEEGGGEEE-TTT--EEETTTTEEGGGTEEHHHHHHHHHHHHHHHHHHHHHHHHHHSTTHHHHHHHHHSS--

Foldseek 3Di:
DPPDLVVVLLVVAAAPDDAPPDADDDPVDPFWGQFPPPRDIDGPVQWDAAPRRRTIHGNPPQADPVVRGGPVSVVSSVVSVVVVVVVVVVVVVVVVPPDPVVVVVVVVVPDD